Protein AF-M7YZT1-F1 (afdb_monomer)

Nearest PDB structures (foldseek):
  6kpb-assembly1_C-2  TM=6.676E-01  e=5.380E-03  Arabidopsis thaliana

Solvent-accessible surface area (backbone atoms only — not comparable to full-atom values): 8161 Å² total; per-residue (Å²): 111,67,48,65,49,26,58,73,73,62,38,61,70,58,28,52,54,42,52,51,54,42,57,76,59,31,28,84,83,55,57,74,68,22,27,51,38,32,57,50,49,52,53,51,50,24,58,76,65,73,36,43,75,58,53,51,52,53,50,51,58,48,43,69,75,72,55,48,69,69,56,52,50,52,50,52,53,52,47,52,77,76,34,63,73,62,55,50,54,52,53,53,52,53,50,54,54,51,50,53,50,54,53,51,53,73,74,37,96,66,92,76,89,82,85,86,86,85,86,67,83,87,64,82,65,78,85,74,78,76,79,72,90,78,136

Mean predicted aligned error: 9.89 Å

InterPro domains:
  IPR005202 Transcription factor GRAS [PF03514] (1-102)
  IPR005202 Transcription factor GRAS [PS50985] (1-135)
  IPR005202 Transcription factor GRAS [PTHR31636] (1-102)

Sequence (135 aa):
MECARAVATRESQRVQQLMWMLNELASPYGDVEQKLASYFLQGLFARLTASGPRTLRTLAAATDRNTSFDSTRRTALRFQELSPWSSFGHVAANGAILESFLEAAAASSEPQSVGVHDADASDEGGDTEAAFLKE

Secondary structure (DSSP, 8-state):
-HHHHHHHHT-HHHHHHHHHHHHHH--TTS-HHHHHHHHHHHHHHHHHTT-HHHHHHHHHHHHHHH--HHHHHHHHHHHHHH-THHHHHHHHHHHHHHHHHHHHHHH-SSPPP-------SS-------------

Organism: Triticum urartu (NCBI:txid4572)

Structure (mmCIF, N/CA/C/O backbone):
data_AF-M7YZT1-F1
#
_entry.id   AF-M7YZT1-F1
#
loop_
_atom_site.group_PDB
_atom_site.id
_atom_site.type_symbol
_atom_site.label_atom_id
_atom_site.label_alt_id
_atom_site.label_comp_id
_atom_site.label_asym_id
_atom_site.label_entity_id
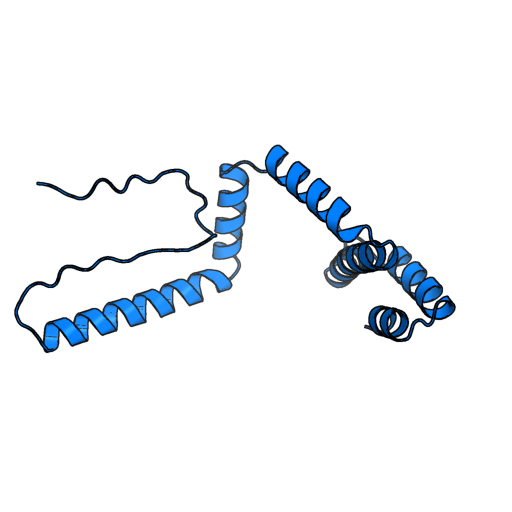_atom_site.label_seq_id
_atom_site.pdbx_PDB_ins_code
_atom_site.Cartn_x
_atom_site.Cartn_y
_atom_site.Cartn_z
_atom_site.occupancy
_atom_site.B_iso_or_equiv
_atom_site.auth_seq_id
_atom_site.auth_comp_id
_atom_site.auth_asym_id
_atom_site.auth_atom_id
_atom_site.pdbx_PDB_model_num
ATOM 1 N N . MET A 1 1 ? -5.667 -10.445 11.059 1.00 81.06 1 MET A N 1
ATOM 2 C CA . MET A 1 1 ? -6.760 -11.107 10.295 1.00 81.06 1 MET A CA 1
ATOM 3 C C . MET A 1 1 ? -8.035 -11.342 11.106 1.00 81.06 1 MET A C 1
ATOM 5 O O . MET A 1 1 ? -9.117 -11.224 10.542 1.00 81.06 1 MET A O 1
ATOM 9 N N . GLU A 1 2 ? -7.952 -11.643 12.405 1.00 91.12 2 GLU A N 1
ATOM 10 C CA . GLU A 1 2 ? -9.142 -11.919 13.232 1.00 91.12 2 GLU A CA 1
ATOM 11 C C . GLU A 1 2 ? -10.159 -10.771 13.264 1.00 91.12 2 GLU A C 1
ATOM 13 O O . GLU A 1 2 ? -11.354 -11.023 13.143 1.00 91.12 2 GLU A O 1
ATOM 18 N N . CYS A 1 3 ? -9.699 -9.515 13.333 1.00 90.62 3 CYS A N 1
ATOM 19 C CA . CYS A 1 3 ? -10.595 -8.355 13.342 1.00 90.62 3 CYS A CA 1
ATOM 20 C C . CYS A 1 3 ? -11.424 -8.271 12.051 1.00 90.62 3 CYS A C 1
ATOM 22 O O . CYS A 1 3 ? -12.638 -8.111 12.094 1.00 90.62 3 CYS A O 1
ATOM 24 N N . ALA A 1 4 ? -10.799 -8.486 10.888 1.00 91.88 4 ALA A N 1
ATOM 25 C CA . ALA A 1 4 ? -11.505 -8.485 9.609 1.00 91.88 4 ALA A CA 1
ATOM 26 C C . ALA A 1 4 ? -12.580 -9.584 9.529 1.00 91.88 4 ALA A C 1
ATOM 28 O O . ALA A 1 4 ? -13.663 -9.325 9.006 1.00 91.88 4 ALA A O 1
ATOM 29 N N . ARG A 1 5 ? -12.303 -10.776 10.082 1.00 93.44 5 ARG A N 1
ATOM 30 C CA . ARG A 1 5 ? -13.282 -11.870 10.183 1.00 93.44 5 ARG A CA 1
ATOM 31 C C . ARG A 1 5 ? -14.434 -11.506 11.117 1.00 93.44 5 ARG A C 1
ATOM 33 O O . ARG A 1 5 ? -15.573 -11.621 10.693 1.00 93.44 5 ARG A O 1
ATOM 40 N N . ALA A 1 6 ? -14.144 -10.986 12.310 1.00 92.56 6 ALA A N 1
ATOM 41 C CA . ALA A 1 6 ? -15.162 -10.549 13.268 1.00 92.56 6 ALA A CA 1
ATOM 42 C C . ALA A 1 6 ? -16.071 -9.445 12.692 1.00 92.56 6 ALA A C 1
ATOM 44 O O . ALA A 1 6 ? -17.278 -9.441 12.922 1.00 92.56 6 ALA A O 1
ATOM 45 N N . VAL A 1 7 ? -15.513 -8.530 11.886 1.00 90.94 7 VAL A N 1
ATOM 46 C CA . VAL A 1 7 ? -16.303 -7.525 11.155 1.00 90.94 7 VAL A CA 1
ATOM 47 C C . VAL A 1 7 ? -17.219 -8.185 10.119 1.00 90.94 7 VAL A C 1
ATOM 49 O O . VAL A 1 7 ? -18.375 -7.785 9.994 1.00 90.94 7 VAL A O 1
ATOM 52 N N . ALA A 1 8 ? -16.738 -9.198 9.395 1.00 92.12 8 ALA A N 1
ATOM 53 C CA . ALA A 1 8 ? -17.536 -9.921 8.404 1.00 92.12 8 ALA A CA 1
ATOM 54 C C . ALA A 1 8 ? -18.650 -10.771 9.044 1.00 92.12 8 ALA A C 1
ATOM 56 O O . ALA A 1 8 ? -19.771 -10.777 8.539 1.00 92.12 8 ALA A O 1
ATOM 57 N N . THR A 1 9 ? -18.372 -11.434 10.173 1.00 94.44 9 THR A N 1
ATOM 58 C CA . THR A 1 9 ? -19.349 -12.230 10.941 1.00 94.44 9 THR A CA 1
ATOM 59 C C . THR A 1 9 ? -20.240 -11.386 11.856 1.00 94.44 9 THR A C 1
ATOM 61 O O . THR A 1 9 ? -21.165 -11.915 12.467 1.00 94.44 9 THR A O 1
ATOM 64 N N . ARG A 1 10 ? -20.022 -10.064 11.906 1.00 90.56 10 ARG A N 1
ATOM 65 C CA . ARG A 1 10 ? -20.775 -9.089 12.718 1.00 90.56 10 ARG A CA 1
ATOM 66 C C . ARG A 1 10 ? -20.718 -9.360 14.227 1.00 90.56 10 ARG A C 1
ATOM 68 O O . ARG A 1 10 ? -21.646 -9.030 14.962 1.00 90.56 10 ARG A O 1
ATOM 75 N N . GLU A 1 11 ? -19.599 -9.890 14.707 1.00 94.62 11 GLU A N 1
ATOM 76 C CA . GLU A 1 11 ? -19.349 -10.128 16.131 1.00 94.62 11 GLU A CA 1
ATOM 77 C C . GLU A 1 11 ? -18.926 -8.831 16.838 1.00 94.62 11 GLU A C 1
ATOM 79 O O . GLU A 1 11 ? -17.746 -8.584 17.083 1.00 94.62 11 GLU A O 1
ATOM 84 N N . SER A 1 12 ? -19.894 -7.971 17.162 1.00 92.38 12 SER A N 1
ATOM 85 C CA . SER A 1 12 ? -19.660 -6.602 17.652 1.00 92.38 12 SER A CA 1
ATOM 86 C C . SER A 1 12 ? -18.723 -6.507 18.862 1.00 92.38 12 SER A C 1
ATOM 88 O O . SER A 1 12 ? -17.810 -5.682 18.856 1.00 92.38 12 SER A O 1
ATOM 90 N N . GLN A 1 13 ? -18.889 -7.370 19.869 1.00 95.12 13 GLN A N 1
ATOM 91 C CA . GLN A 1 13 ? -18.017 -7.388 21.051 1.00 95.12 13 GLN A CA 1
ATOM 92 C C . GLN A 1 13 ? -16.569 -7.738 20.688 1.00 95.12 13 GLN A C 1
ATOM 94 O O . GLN A 1 13 ? -15.630 -7.081 21.138 1.00 95.12 13 GLN A O 1
ATOM 99 N N . ARG A 1 14 ? -16.382 -8.740 19.821 1.00 95.19 14 ARG A N 1
ATOM 100 C CA . ARG A 1 14 ? -15.056 -9.178 19.377 1.00 95.19 14 ARG A CA 1
ATOM 101 C C . ARG A 1 14 ? -14.398 -8.136 18.478 1.00 95.19 14 ARG A C 1
ATOM 103 O O . ARG A 1 14 ? -13.201 -7.899 18.604 1.00 95.19 14 ARG A O 1
ATOM 110 N N . VAL A 1 15 ? -15.172 -7.456 17.630 1.00 95.19 15 VAL A N 1
ATOM 111 C CA . VAL A 1 15 ? -14.697 -6.302 16.854 1.00 95.19 15 VAL A CA 1
ATOM 112 C C . VAL A 1 15 ? -14.195 -5.201 17.782 1.00 95.19 15 VAL A C 1
ATOM 114 O O . VAL A 1 15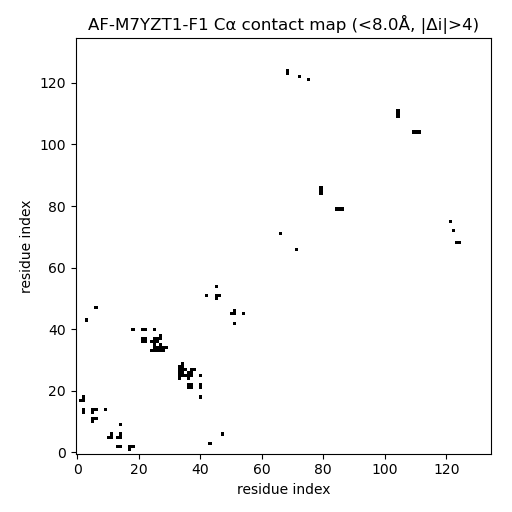 ? -13.088 -4.720 17.577 1.00 95.19 15 VAL A O 1
ATOM 117 N N . GLN A 1 16 ? -14.958 -4.820 18.810 1.00 94.94 16 GLN A N 1
ATOM 118 C CA . GLN A 1 16 ? -14.542 -3.770 19.746 1.00 94.94 16 GLN A CA 1
ATOM 119 C C . GLN A 1 16 ? -13.236 -4.119 20.466 1.00 94.94 16 GLN A C 1
ATOM 121 O O . GLN A 1 16 ? -12.314 -3.306 20.474 1.00 94.94 16 GLN A O 1
ATOM 126 N N . GLN A 1 17 ? -13.127 -5.336 21.005 1.00 96.44 17 GLN A N 1
ATOM 127 C CA . GLN A 1 17 ? -11.911 -5.797 21.682 1.00 96.44 17 GLN A CA 1
ATOM 128 C C . GLN A 1 17 ? -10.695 -5.795 20.749 1.00 96.44 17 GLN A C 1
ATOM 130 O O . GLN A 1 17 ? -9.637 -5.277 21.101 1.00 96.44 17 GLN A O 1
ATOM 135 N N . LEU A 1 18 ? -10.846 -6.343 19.540 1.00 95.44 18 LEU A N 1
ATOM 136 C CA . LEU A 1 18 ? -9.748 -6.433 18.580 1.00 95.44 18 LEU A CA 1
ATOM 137 C C . LEU A 1 18 ? -9.348 -5.062 18.029 1.00 95.44 18 LEU A C 1
ATOM 139 O O . LEU A 1 18 ? -8.161 -4.820 17.838 1.00 95.44 18 LEU A O 1
ATOM 143 N N . MET A 1 19 ? -10.308 -4.164 17.789 1.00 95.81 19 MET A N 1
ATOM 144 C CA . MET A 1 19 ? -10.033 -2.784 17.371 1.00 95.81 19 MET A CA 1
ATOM 145 C C . MET A 1 19 ? -9.288 -2.008 18.456 1.00 95.81 19 MET A C 1
ATOM 147 O O . MET A 1 19 ? -8.356 -1.278 18.133 1.00 95.81 19 MET A O 1
ATOM 151 N N . TRP A 1 20 ? -9.657 -2.189 19.727 1.00 95.94 20 TRP A N 1
ATOM 152 C CA . TRP A 1 20 ? -8.944 -1.575 20.846 1.00 95.94 20 TRP A CA 1
ATOM 153 C C . TRP A 1 20 ? -7.503 -2.085 20.943 1.00 95.94 20 TRP A C 1
ATOM 155 O O . TRP A 1 20 ? -6.571 -1.291 20.966 1.00 95.94 20 TRP A O 1
ATOM 165 N N . MET A 1 21 ? -7.301 -3.403 20.888 1.00 96.38 21 MET A N 1
ATOM 166 C CA . MET A 1 21 ? -5.958 -3.990 20.927 1.00 96.38 21 MET A CA 1
ATOM 167 C C . MET A 1 21 ? -5.091 -3.549 19.737 1.00 96.38 21 MET A C 1
ATOM 169 O O . MET A 1 21 ? -3.913 -3.252 19.905 1.00 96.38 21 MET A O 1
ATOM 173 N N . LEU A 1 22 ? -5.672 -3.468 18.533 1.00 95.00 22 LEU A N 1
ATOM 174 C CA . LEU A 1 22 ? -4.993 -2.917 17.357 1.00 95.00 22 LEU A CA 1
ATOM 175 C C . LEU A 1 22 ? -4.582 -1.457 17.571 1.00 95.00 22 LEU A C 1
ATOM 177 O O . LEU A 1 22 ? -3.497 -1.086 17.142 1.00 95.00 22 LEU A O 1
ATOM 181 N N . ASN A 1 23 ? -5.416 -0.645 18.224 1.00 96.25 23 ASN A N 1
ATOM 182 C CA . ASN A 1 23 ? -5.105 0.754 18.512 1.00 96.25 23 ASN A CA 1
ATOM 183 C C . ASN A 1 23 ? -3.914 0.909 19.463 1.00 96.25 23 ASN A C 1
ATOM 185 O O . ASN A 1 23 ? -3.079 1.775 19.231 1.00 96.25 23 ASN A O 1
ATOM 189 N N . GLU A 1 24 ? -3.806 0.050 20.476 1.00 96.81 24 GLU A N 1
ATOM 190 C CA . GLU A 1 24 ? -2.685 0.086 21.427 1.00 96.81 24 GLU A CA 1
ATOM 191 C C . GLU A 1 24 ? -1.347 -0.323 20.793 1.00 96.81 24 GLU A C 1
ATOM 193 O O . GLU A 1 24 ? -0.289 0.142 21.208 1.00 96.81 24 GLU A O 1
ATOM 198 N N . LEU A 1 25 ? -1.379 -1.194 19.781 1.00 95.12 25 LEU A N 1
ATOM 199 C CA . LEU A 1 25 ? -0.175 -1.702 19.115 1.00 95.12 25 LEU A CA 1
ATOM 200 C C . LEU A 1 25 ? 0.209 -0.898 17.865 1.00 95.12 25 LEU A C 1
ATOM 202 O O . LEU A 1 25 ? 1.356 -0.952 17.418 1.00 95.12 25 LEU A O 1
ATOM 206 N N . ALA A 1 26 ? -0.740 -0.176 17.274 1.00 96.44 26 ALA A N 1
ATOM 207 C CA . ALA A 1 26 ? -0.549 0.541 16.025 1.00 96.44 26 ALA A CA 1
ATOM 208 C C . ALA A 1 26 ? 0.351 1.771 16.190 1.00 96.44 26 ALA A C 1
ATOM 210 O O . ALA A 1 26 ? 0.130 2.626 17.044 1.00 96.44 26 ALA A O 1
ATOM 211 N N . SER A 1 27 ? 1.313 1.923 15.279 1.00 97.00 27 SER A N 1
ATOM 212 C CA . SER A 1 27 ? 2.094 3.153 15.151 1.00 97.00 27 SER A CA 1
ATOM 213 C C . SER A 1 27 ? 2.496 3.389 13.694 1.00 97.00 27 SER A C 1
ATOM 215 O O .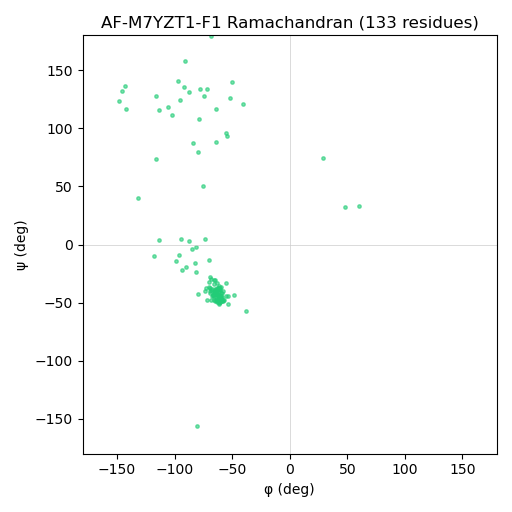 SER A 1 27 ? 3.175 2.543 13.112 1.00 97.00 27 SER A O 1
ATOM 217 N N . PRO A 1 28 ? 2.153 4.544 13.091 1.00 95.25 28 PRO A N 1
ATOM 218 C CA . PRO A 1 28 ? 2.546 4.857 11.714 1.00 95.25 28 PRO A CA 1
ATOM 219 C C . PRO A 1 28 ? 4.056 5.120 11.560 1.00 95.25 28 PRO A C 1
ATOM 221 O O . PRO A 1 28 ? 4.574 5.128 10.444 1.00 95.25 28 PRO A O 1
ATOM 224 N N . TYR A 1 29 ? 4.775 5.306 12.670 1.00 96.44 29 TYR A N 1
ATOM 225 C CA . TYR A 1 29 ? 6.218 5.570 12.695 1.00 96.44 29 TYR A CA 1
ATOM 226 C C . TYR A 1 29 ? 7.025 4.433 13.335 1.00 96.44 29 TYR A C 1
ATOM 228 O O . TYR A 1 29 ? 8.235 4.563 13.491 1.00 96.44 29 TYR A O 1
ATOM 236 N N . GLY A 1 30 ? 6.360 3.335 13.705 1.00 96.06 30 GLY A N 1
ATOM 237 C CA . GLY A 1 30 ? 6.978 2.171 14.332 1.00 96.06 30 GLY A CA 1
ATOM 238 C C . GLY A 1 30 ? 7.658 1.222 13.344 1.00 96.06 30 GLY A C 1
ATOM 239 O O . GLY A 1 30 ? 8.035 1.601 12.228 1.00 96.06 30 GLY A O 1
ATOM 240 N N . ASP A 1 31 ? 7.793 -0.033 13.763 1.00 96.88 31 ASP A N 1
ATOM 241 C CA . ASP A 1 31 ? 8.245 -1.115 12.891 1.00 96.88 31 ASP A CA 1
ATOM 242 C C . ASP A 1 31 ? 7.211 -1.457 11.793 1.00 96.88 31 ASP A C 1
ATOM 244 O O . ASP A 1 31 ? 6.151 -0.833 11.664 1.00 96.88 31 ASP A O 1
ATOM 248 N N . VAL A 1 32 ? 7.546 -2.430 10.943 1.00 96.56 32 VAL A N 1
ATOM 249 C CA . VAL A 1 32 ? 6.693 -2.840 9.816 1.00 96.56 32 VAL A CA 1
ATOM 250 C C . VAL A 1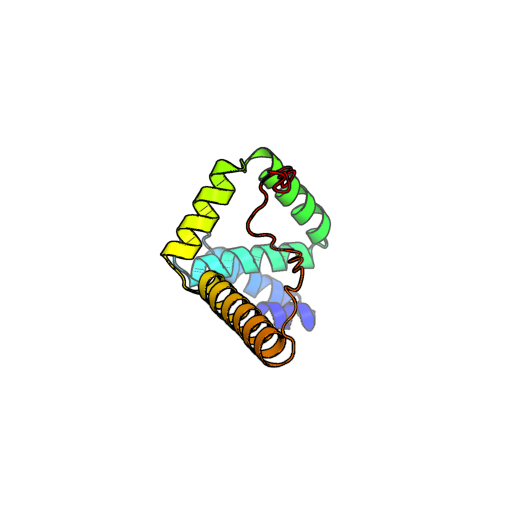 32 ? 5.317 -3.318 10.295 1.00 96.56 32 VAL A C 1
ATOM 252 O O . VAL A 1 32 ? 4.305 -2.929 9.712 1.00 96.56 32 VAL A O 1
ATOM 255 N N . GLU A 1 33 ? 5.258 -4.091 11.378 1.00 96.06 33 GLU A N 1
ATOM 256 C CA . GLU A 1 33 ? 4.010 -4.641 11.913 1.00 96.06 33 GLU A CA 1
ATOM 257 C C . GLU A 1 33 ? 3.130 -3.541 12.510 1.00 96.06 33 GLU A C 1
ATOM 259 O O . GLU A 1 33 ? 1.925 -3.488 12.256 1.00 96.06 33 GLU A O 1
ATOM 264 N N . GLN A 1 34 ? 3.731 -2.599 13.237 1.00 97.31 34 GLN A N 1
ATOM 265 C CA . GLN A 1 34 ? 3.032 -1.452 13.809 1.00 97.31 34 GLN A CA 1
ATOM 266 C C . GLN A 1 34 ? 2.460 -0.526 12.729 1.00 97.31 34 GLN A C 1
ATOM 268 O O . GLN A 1 34 ? 1.334 -0.030 12.867 1.00 97.31 34 GLN A O 1
ATOM 273 N N . LYS A 1 35 ? 3.205 -0.321 11.636 1.00 97.62 35 LYS A N 1
ATOM 274 C CA . LYS A 1 35 ? 2.753 0.456 10.474 1.00 97.62 35 LYS A CA 1
ATOM 275 C C . LYS A 1 35 ? 1.580 -0.219 9.784 1.00 97.62 35 LYS A C 1
ATOM 277 O O . LYS A 1 35 ? 0.561 0.427 9.541 1.00 97.62 35 LYS A O 1
ATOM 282 N N . LEU A 1 36 ? 1.696 -1.520 9.515 1.00 96.50 36 LEU A N 1
ATOM 283 C CA . LEU A 1 36 ? 0.608 -2.310 8.943 1.00 96.50 36 LEU A CA 1
ATOM 284 C C . LEU A 1 36 ? -0.634 -2.241 9.836 1.00 96.50 36 LEU A C 1
ATOM 286 O O . LEU A 1 36 ? -1.720 -1.925 9.348 1.00 96.50 36 LEU A O 1
ATOM 290 N N . ALA A 1 37 ? -0.478 -2.450 11.145 1.00 95.88 37 ALA A N 1
ATOM 291 C CA . ALA A 1 37 ? -1.565 -2.342 12.111 1.00 95.88 37 ALA A CA 1
ATOM 292 C C . ALA A 1 37 ? -2.255 -0.970 12.048 1.00 95.88 37 ALA A C 1
ATOM 294 O O . ALA A 1 37 ? -3.483 -0.919 12.004 1.00 95.88 37 ALA A O 1
ATOM 295 N N . SER A 1 38 ? -1.493 0.126 11.962 1.00 96.88 38 SER A N 1
ATOM 296 C CA . SER A 1 38 ? -2.030 1.490 11.871 1.00 96.88 38 SER A CA 1
ATOM 297 C C . SER A 1 38 ? -2.889 1.715 10.623 1.00 96.88 38 SER A C 1
ATOM 299 O O . SER A 1 38 ? -4.046 2.130 10.739 1.00 96.88 38 SER A O 1
ATOM 301 N N . TYR A 1 39 ? -2.382 1.378 9.433 1.00 95.50 39 TYR A N 1
ATOM 302 C CA . TYR A 1 39 ? -3.126 1.585 8.186 1.00 95.50 39 TYR A CA 1
ATOM 303 C C . TYR A 1 39 ? -4.348 0.663 8.071 1.00 95.50 39 TYR A C 1
ATOM 305 O O . TYR A 1 39 ? -5.425 1.101 7.653 1.00 95.50 39 TYR A O 1
ATOM 313 N N . PHE A 1 40 ? -4.237 -0.598 8.504 1.00 95.19 40 PHE A N 1
ATOM 314 C CA . PHE A 1 40 ? -5.389 -1.503 8.531 1.00 95.19 40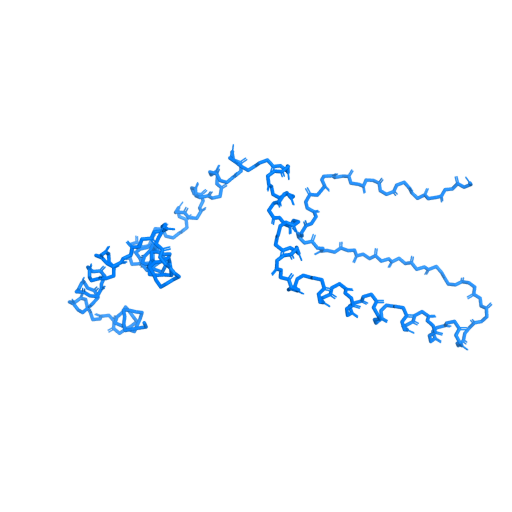 PHE A CA 1
ATOM 315 C C . PHE A 1 4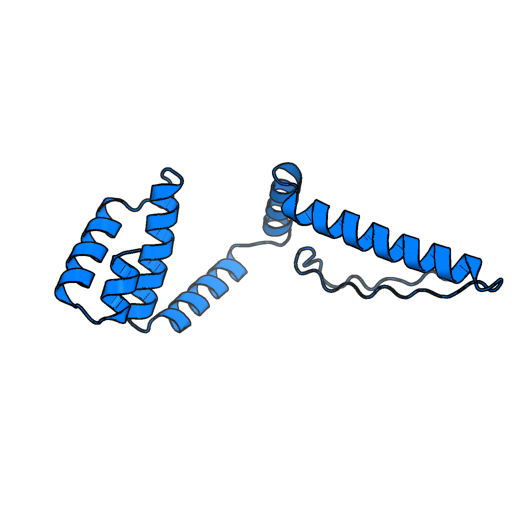0 ? -6.440 -1.073 9.555 1.00 95.19 40 PHE A C 1
ATOM 317 O O . PHE A 1 40 ? -7.632 -1.163 9.261 1.00 95.19 40 PHE A O 1
ATOM 324 N N . LEU A 1 41 ? -6.033 -0.580 10.727 1.00 95.31 41 LEU A N 1
ATOM 325 C CA . LEU A 1 41 ? -6.947 -0.042 11.732 1.00 95.31 41 LEU A CA 1
ATOM 326 C C . LEU A 1 41 ? -7.746 1.143 11.175 1.00 95.31 41 LEU A C 1
ATOM 328 O O . LEU A 1 41 ? -8.971 1.162 11.307 1.00 95.31 41 LEU A O 1
ATOM 332 N N . GLN A 1 42 ? -7.082 2.081 10.491 1.00 94.62 42 GLN A N 1
ATOM 333 C CA . GLN A 1 42 ? -7.742 3.209 9.824 1.00 94.62 42 GLN A CA 1
ATOM 334 C C . GLN A 1 42 ? -8.752 2.737 8.769 1.00 94.62 42 GLN A C 1
ATOM 336 O O . GLN A 1 42 ? -9.901 3.185 8.768 1.00 94.62 42 GLN A O 1
ATOM 341 N N . GLY A 1 43 ? -8.368 1.787 7.910 1.00 93.75 43 GLY A N 1
ATOM 342 C CA . GLY A 1 43 ? -9.264 1.221 6.896 1.00 93.75 43 GLY A CA 1
ATOM 343 C C . GLY A 1 43 ? -10.470 0.488 7.499 1.00 93.75 43 GLY A C 1
ATOM 344 O O . GLY A 1 43 ? -11.607 0.664 7.050 1.00 93.75 43 GLY A O 1
ATOM 345 N N . LEU A 1 44 ? -10.254 -0.296 8.560 1.00 93.88 44 LEU A N 1
ATOM 346 C CA . LEU A 1 44 ? -11.317 -0.996 9.286 1.00 93.88 44 LEU A CA 1
ATOM 347 C C . LEU A 1 44 ? -12.283 -0.015 9.951 1.00 93.88 44 LEU A C 1
ATOM 349 O O . LEU A 1 44 ? -13.497 -0.180 9.825 1.00 93.88 44 LEU A O 1
ATOM 353 N N . PHE A 1 45 ? -11.761 1.022 10.605 1.00 94.19 45 PHE A N 1
ATOM 354 C CA . PHE A 1 45 ? -12.566 2.068 11.225 1.00 94.19 45 PHE A CA 1
ATOM 355 C C . PHE A 1 45 ? -13.400 2.828 10.188 1.00 94.19 45 PHE A C 1
ATOM 357 O O . PHE A 1 45 ? -14.605 3.023 10.377 1.00 94.19 45 PHE A O 1
ATOM 364 N N . ALA A 1 46 ? -12.798 3.191 9.053 1.00 94.62 46 ALA A N 1
ATOM 365 C CA . ALA A 1 46 ? -13.489 3.887 7.973 1.00 94.62 46 ALA A CA 1
ATOM 366 C C . ALA A 1 46 ? -14.629 3.048 7.373 1.00 94.62 46 ALA A C 1
ATOM 368 O O . ALA A 1 46 ? -15.700 3.574 7.056 1.00 94.62 46 ALA A O 1
ATOM 369 N N . ARG A 1 47 ? -14.428 1.728 7.265 1.00 92.62 47 ARG A N 1
ATOM 370 C CA . ARG A 1 47 ? -15.459 0.782 6.824 1.00 92.62 47 ARG A CA 1
ATOM 371 C C . ARG A 1 47 ? -16.585 0.638 7.847 1.00 92.62 47 ARG A C 1
ATOM 373 O O . ARG A 1 47 ? -17.749 0.719 7.471 1.00 92.62 47 ARG A O 1
ATOM 380 N N . LEU A 1 48 ? -16.252 0.451 9.125 1.00 93.25 48 LEU A N 1
ATOM 381 C CA . LEU A 1 48 ? -17.230 0.277 10.208 1.00 93.25 48 LEU A CA 1
ATOM 382 C C . LEU A 1 48 ? -18.118 1.508 10.414 1.00 93.25 48 LEU A C 1
ATOM 384 O O . LEU A 1 48 ? -19.288 1.375 10.756 1.00 93.25 48 LEU A O 1
ATOM 388 N N . THR A 1 49 ? -17.571 2.698 10.178 1.00 93.94 49 THR A N 1
ATOM 389 C CA . THR A 1 49 ? -18.286 3.974 10.329 1.00 93.94 49 THR A CA 1
ATOM 390 C C . THR A 1 49 ? -18.906 4.486 9.026 1.00 93.94 49 THR A C 1
ATOM 392 O O . THR A 1 49 ? -19.419 5.605 8.994 1.00 93.94 49 THR A O 1
ATOM 395 N N . ALA A 1 50 ? -18.829 3.709 7.935 1.00 93.94 50 ALA A N 1
ATOM 396 C CA . ALA A 1 50 ? -19.230 4.126 6.588 1.00 93.94 50 ALA A CA 1
ATOM 397 C C . ALA A 1 50 ? -18.657 5.506 6.186 1.00 93.94 50 ALA A C 1
ATOM 399 O O . ALA A 1 50 ? -19.277 6.292 5.466 1.00 93.94 50 ALA A O 1
ATOM 400 N N . SER A 1 51 ? -17.462 5.833 6.683 1.00 93.44 51 SER A N 1
ATOM 401 C CA . SER A 1 51 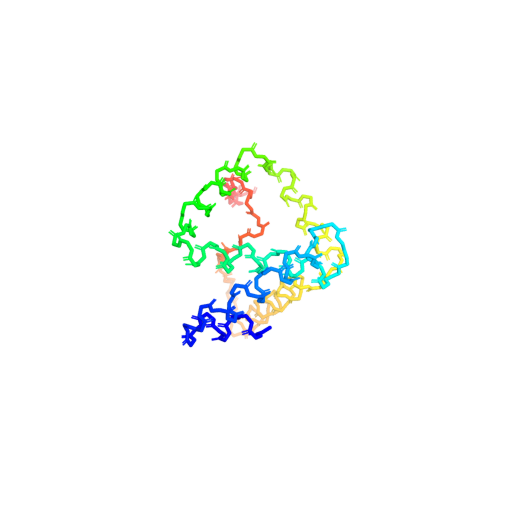? -16.782 7.105 6.430 1.00 93.44 51 SER A CA 1
ATOM 402 C C . SER A 1 51 ? -15.765 7.018 5.291 1.00 93.44 51 SER A C 1
ATOM 404 O O . SER A 1 51 ? -15.353 8.061 4.794 1.00 93.44 51 SER A O 1
ATOM 406 N N . GLY A 1 52 ? -15.467 5.810 4.791 1.00 92.31 52 GLY A N 1
ATOM 407 C CA . GLY A 1 52 ? -14.518 5.537 3.701 1.00 92.31 52 GLY A CA 1
ATOM 408 C C . GLY A 1 52 ? -14.514 6.554 2.551 1.00 92.31 52 GLY A C 1
ATOM 409 O O . GLY A 1 52 ? -13.477 7.173 2.328 1.00 92.31 52 GLY A O 1
ATOM 410 N N . PRO A 1 53 ? -15.645 6.817 1.864 1.00 93.94 53 PRO A N 1
ATOM 411 C CA . PRO A 1 53 ? -15.677 7.778 0.757 1.00 93.94 53 PRO A CA 1
ATOM 412 C C . PRO A 1 53 ? -15.314 9.211 1.166 1.00 93.94 53 PRO A C 1
ATOM 414 O O . PRO A 1 53 ? -14.697 9.941 0.395 1.00 93.94 53 PRO A O 1
ATOM 417 N N . ARG A 1 54 ? -15.700 9.631 2.377 1.00 93.62 54 ARG A N 1
ATOM 418 C CA . ARG A 1 54 ? -15.369 10.963 2.907 1.00 93.62 54 ARG A CA 1
ATOM 419 C C . ARG A 1 54 ? -13.891 11.039 3.267 1.00 93.62 54 ARG A C 1
ATOM 421 O O . ARG A 1 54 ? -13.224 11.972 2.844 1.00 93.62 54 ARG A O 1
ATOM 428 N N . THR A 1 55 ? -13.384 10.039 3.983 1.00 92.25 55 THR A N 1
ATOM 429 C CA . THR A 1 55 ? -11.972 9.947 4.363 1.00 92.25 55 THR A CA 1
ATOM 430 C C . THR A 1 55 ? -11.068 9.932 3.136 1.00 92.25 55 THR A C 1
ATOM 432 O O . THR A 1 55 ? -10.112 10.696 3.091 1.00 92.25 55 THR A O 1
ATOM 435 N N . LEU A 1 56 ? -11.409 9.145 2.111 1.00 92.50 56 LEU A N 1
ATOM 436 C CA . LEU A 1 56 ? -10.657 9.094 0.858 1.00 92.50 56 LEU A CA 1
ATOM 437 C C . LEU A 1 56 ? -10.618 10.458 0.159 1.00 92.50 56 LEU A C 1
ATOM 439 O O . LEU A 1 56 ? -9.543 10.901 -0.225 1.00 92.50 56 LEU A O 1
ATOM 443 N N . ARG A 1 57 ? -11.759 11.152 0.042 1.00 93.62 57 ARG A N 1
ATOM 444 C CA . ARG A 1 57 ? -11.795 12.503 -0.548 1.00 93.62 57 ARG A CA 1
ATOM 445 C C . ARG A 1 57 ? -10.943 13.499 0.230 1.00 93.62 57 ARG A C 1
ATOM 447 O O . ARG A 1 57 ? -10.234 14.287 -0.382 1.00 93.62 57 ARG A O 1
ATOM 454 N N . THR A 1 58 ? -11.010 13.476 1.560 1.00 92.81 58 THR A N 1
ATOM 455 C CA . THR A 1 58 ? -10.199 14.365 2.400 1.00 92.81 58 THR A CA 1
ATOM 456 C C . THR A 1 58 ? -8.710 14.082 2.230 1.00 92.81 58 THR A C 1
ATOM 458 O O . THR A 1 58 ? -7.929 15.023 2.128 1.00 92.81 58 THR A O 1
ATOM 461 N N . LEU A 1 59 ? -8.320 12.806 2.176 1.00 90.06 59 LEU A N 1
ATOM 462 C CA . LEU A 1 59 ? -6.930 12.410 1.959 1.00 90.06 59 LEU A CA 1
ATOM 463 C C . LEU A 1 59 ? -6.441 12.817 0.568 1.00 90.06 59 LEU A C 1
ATOM 465 O O . LEU A 1 59 ? -5.380 13.416 0.485 1.00 90.06 59 LEU A O 1
ATOM 469 N N . ALA A 1 60 ? -7.232 12.588 -0.484 1.00 89.75 60 ALA A N 1
ATOM 470 C CA . ALA A 1 60 ? -6.900 13.014 -1.845 1.00 89.75 60 ALA A CA 1
ATOM 471 C C . ALA A 1 60 ? -6.741 14.544 -1.950 1.00 89.75 60 ALA A C 1
ATOM 473 O O . ALA A 1 60 ? -5.754 15.052 -2.463 1.00 89.75 60 ALA A O 1
ATOM 474 N N . ALA A 1 61 ? -7.660 15.310 -1.357 1.00 89.69 61 ALA A N 1
ATOM 475 C CA . ALA A 1 61 ? -7.537 16.768 -1.335 1.00 89.69 61 ALA A CA 1
ATOM 476 C C . ALA A 1 61 ? -6.317 17.252 -0.529 1.00 89.69 61 ALA A C 1
ATOM 478 O O . ALA A 1 61 ? -5.768 18.318 -0.807 1.00 89.69 61 ALA A O 1
ATOM 479 N N . ALA A 1 62 ? -5.911 16.506 0.502 1.00 87.88 62 ALA A N 1
ATOM 480 C CA . ALA A 1 62 ? -4.706 16.805 1.263 1.00 87.88 62 ALA A CA 1
ATOM 481 C C . ALA A 1 62 ? -3.442 16.455 0.471 1.00 87.88 62 ALA A C 1
ATOM 483 O O . ALA A 1 62 ? -2.499 17.241 0.505 1.00 87.88 62 ALA A O 1
ATOM 484 N N . THR A 1 63 ? -3.422 15.336 -0.262 1.00 85.62 63 THR A N 1
ATOM 485 C CA . THR A 1 63 ? -2.298 14.989 -1.140 1.00 85.62 63 THR A CA 1
ATOM 486 C C . THR A 1 63 ? -2.129 16.046 -2.216 1.00 85.62 63 THR A C 1
ATOM 488 O O . THR A 1 63 ? -1.065 16.644 -2.261 1.00 85.62 63 THR A O 1
ATOM 491 N N . ASP A 1 64 ? -3.186 16.422 -2.940 1.00 82.06 64 ASP A N 1
ATOM 492 C CA . ASP A 1 64 ? -3.109 17.426 -4.016 1.00 82.06 64 ASP A CA 1
ATOM 493 C C . ASP A 1 64 ? -2.527 18.769 -3.546 1.00 82.06 64 ASP A C 1
ATOM 495 O O . ASP A 1 64 ? -1.841 19.468 -4.287 1.00 82.06 64 ASP A O 1
ATOM 499 N N . ARG A 1 65 ? -2.781 19.144 -2.287 1.00 81.12 65 ARG A N 1
ATOM 500 C CA . ARG A 1 65 ? -2.253 20.382 -1.693 1.00 81.12 65 ARG A CA 1
ATOM 501 C C . ARG A 1 65 ? -0.818 20.265 -1.194 1.00 81.12 65 ARG A C 1
ATOM 503 O O . ARG A 1 65 ? -0.160 21.287 -1.024 1.00 81.12 65 ARG A O 1
ATOM 510 N N . ASN A 1 66 ? -0.364 19.055 -0.881 1.00 75.88 66 ASN A N 1
ATOM 511 C CA . ASN A 1 66 ? 0.859 18.813 -0.119 1.00 75.88 66 ASN A CA 1
ATOM 512 C C . ASN A 1 66 ? 1.921 18.030 -0.911 1.00 75.88 66 ASN A C 1
ATOM 514 O O . ASN A 1 66 ? 3.061 17.923 -0.457 1.00 75.88 66 ASN A O 1
ATOM 518 N N . THR A 1 67 ? 1.571 17.494 -2.081 1.00 79.06 67 THR A N 1
ATOM 519 C CA . THR A 1 67 ? 2.479 16.829 -3.017 1.00 79.06 67 THR A CA 1
ATOM 520 C C . THR A 1 67 ? 2.734 17.734 -4.214 1.00 79.06 67 THR A C 1
ATOM 522 O O . THR A 1 67 ? 1.817 18.076 -4.952 1.00 79.06 67 THR A O 1
ATOM 525 N N . SER A 1 68 ? 3.991 18.120 -4.419 1.00 83.69 68 SER A N 1
ATOM 526 C CA . SER A 1 68 ? 4.439 18.724 -5.673 1.00 83.69 68 SER A CA 1
ATOM 527 C C . SER A 1 68 ? 4.931 17.642 -6.632 1.00 83.69 68 SER A C 1
ATOM 529 O O . SER A 1 68 ? 5.384 16.585 -6.184 1.00 83.69 68 SER A O 1
ATOM 531 N N . PHE A 1 69 ? 4.940 17.943 -7.935 1.00 83.88 69 PHE A N 1
ATOM 532 C CA . PHE A 1 69 ? 5.562 17.088 -8.953 1.00 83.88 69 PHE A CA 1
ATOM 533 C C . PHE A 1 69 ? 6.981 16.648 -8.550 1.00 83.88 69 PHE A C 1
ATOM 535 O O . PHE A 1 69 ? 7.320 15.472 -8.623 1.00 83.88 69 PHE A O 1
ATOM 542 N N . ASP A 1 70 ? 7.791 17.573 -8.021 1.00 85.38 70 ASP A N 1
ATOM 543 C CA . ASP A 1 70 ? 9.149 17.282 -7.546 1.00 85.38 70 ASP A CA 1
ATOM 544 C C . ASP A 1 70 ? 9.180 16.271 -6.381 1.00 85.38 70 ASP A C 1
ATOM 546 O O . ASP A 1 70 ? 10.031 15.381 -6.349 1.00 85.38 70 ASP A O 1
ATOM 550 N N . SER A 1 71 ? 8.232 16.358 -5.441 1.00 85.81 71 SER A N 1
ATOM 551 C CA . SER A 1 71 ? 8.118 15.411 -4.323 1.00 85.81 71 SER A CA 1
ATOM 552 C C . SER A 1 71 ? 7.724 14.010 -4.800 1.00 85.81 71 SER A C 1
ATOM 554 O O . SER A 1 71 ? 8.337 13.014 -4.396 1.00 85.81 71 SER A O 1
ATOM 556 N N . THR A 1 72 ? 6.746 13.932 -5.706 1.00 86.25 72 THR A N 1
ATOM 557 C CA . THR A 1 72 ? 6.285 12.673 -6.305 1.00 86.25 72 THR A CA 1
ATOM 558 C C . THR A 1 72 ? 7.404 12.025 -7.113 1.00 86.25 72 THR A C 1
ATOM 560 O O . THR A 1 72 ? 7.759 10.873 -6.857 1.00 86.25 72 THR A O 1
ATOM 563 N N . ARG A 1 73 ? 8.060 12.793 -7.992 1.00 86.69 73 ARG A N 1
ATOM 564 C CA . ARG A 1 73 ? 9.203 12.340 -8.793 1.00 86.69 73 ARG A CA 1
ATOM 565 C C . ARG A 1 73 ? 10.347 11.835 -7.918 1.00 86.69 73 ARG A C 1
ATOM 567 O O . ARG A 1 73 ? 10.870 10.750 -8.155 1.00 86.69 73 ARG A O 1
ATOM 574 N N . ARG A 1 74 ? 10.730 12.586 -6.879 1.00 89.00 74 ARG A N 1
ATOM 575 C CA . ARG A 1 74 ? 11.784 12.166 -5.940 1.00 89.00 74 ARG A CA 1
ATOM 576 C C . ARG A 1 74 ? 11.431 10.842 -5.265 1.00 89.00 74 ARG A C 1
ATOM 578 O O . ARG A 1 74 ? 12.299 9.986 -5.125 1.00 89.00 74 ARG A O 1
ATOM 585 N N . THR A 1 75 ? 10.176 10.664 -4.866 1.00 88.75 75 THR A N 1
ATOM 586 C CA . THR A 1 75 ? 9.703 9.422 -4.237 1.00 88.75 75 THR A CA 1
ATOM 587 C C . THR A 1 75 ? 9.738 8.247 -5.217 1.00 88.75 75 THR A C 1
ATOM 589 O O . THR A 1 75 ? 10.241 7.183 -4.857 1.00 88.75 75 THR A O 1
ATOM 592 N N . ALA A 1 76 ? 9.293 8.446 -6.462 1.00 87.00 76 ALA A N 1
ATOM 593 C CA . ALA A 1 76 ? 9.338 7.429 -7.513 1.00 87.00 76 ALA A CA 1
ATOM 594 C C . ALA A 1 76 ? 10.777 6.986 -7.827 1.00 87.00 76 ALA A C 1
ATOM 596 O O . ALA A 1 76 ? 11.069 5.791 -7.828 1.00 87.00 76 ALA A O 1
ATOM 597 N N . LEU A 1 77 ? 11.700 7.938 -7.997 1.00 88.88 77 LEU A N 1
ATOM 598 C CA . LEU A 1 77 ? 13.115 7.640 -8.242 1.00 88.88 77 LEU A CA 1
ATOM 599 C C . LEU A 1 77 ? 13.746 6.876 -7.073 1.00 88.88 77 LEU A C 1
ATOM 601 O O . LEU A 1 77 ? 14.425 5.875 -7.281 1.00 88.88 77 LEU A O 1
ATOM 605 N N . ARG A 1 78 ? 13.468 7.281 -5.826 1.00 91.00 78 ARG A N 1
ATOM 606 C CA . ARG A 1 78 ? 13.941 6.538 -4.646 1.00 91.00 78 ARG A CA 1
ATOM 607 C C . ARG A 1 78 ? 13.395 5.116 -4.595 1.00 91.00 78 ARG A C 1
ATOM 609 O O . ARG A 1 78 ? 14.111 4.210 -4.185 1.00 91.00 78 ARG A O 1
ATOM 616 N N . PHE A 1 79 ? 12.147 4.906 -5.000 1.00 89.81 79 PHE A N 1
ATOM 617 C CA . PHE A 1 79 ? 11.576 3.566 -5.056 1.00 89.81 79 PHE A CA 1
ATOM 618 C C . PHE A 1 79 ? 12.274 2.695 -6.110 1.00 89.81 79 PHE A C 1
ATOM 620 O O . PHE A 1 79 ? 12.607 1.552 -5.811 1.00 89.81 79 PHE A O 1
ATOM 627 N N . GLN A 1 80 ? 12.575 3.248 -7.289 1.00 90.06 80 GLN A N 1
ATOM 628 C CA . GLN A 1 80 ? 13.338 2.563 -8.341 1.00 90.06 80 GLN A CA 1
ATOM 629 C C . GLN A 1 80 ? 14.774 2.226 -7.908 1.00 90.06 80 GLN A C 1
ATOM 631 O O . GLN A 1 80 ? 15.280 1.158 -8.242 1.00 90.06 80 GLN A O 1
ATOM 636 N N . GLU A 1 81 ? 15.429 3.108 -7.147 1.00 90.50 81 GLU A N 1
ATOM 637 C CA . GLU A 1 81 ? 16.776 2.865 -6.608 1.00 90.50 81 GLU A CA 1
ATOM 638 C C . GLU A 1 81 ? 16.807 1.719 -5.587 1.00 90.50 81 GLU A C 1
ATOM 640 O O . GLU A 1 81 ? 17.798 0.998 -5.485 1.00 90.50 81 GLU A O 1
ATOM 645 N N . LEU A 1 82 ? 15.739 1.566 -4.803 1.00 94.44 82 LEU A N 1
ATOM 646 C CA . LEU A 1 82 ? 15.687 0.628 -3.680 1.00 94.44 82 LEU A CA 1
ATOM 647 C C . LEU A 1 82 ? 14.979 -0.688 -4.018 1.00 94.44 82 LEU A C 1
ATOM 649 O O . LEU A 1 82 ? 15.070 -1.642 -3.246 1.00 94.44 82 LEU A O 1
ATOM 653 N N . SER A 1 83 ? 14.253 -0.745 -5.135 1.00 92.75 83 SER A N 1
ATOM 654 C CA . SER A 1 83 ? 13.418 -1.884 -5.498 1.00 92.75 83 SER A CA 1
ATOM 655 C C . SER A 1 83 ? 13.389 -2.112 -7.010 1.00 92.75 83 SER A C 1
ATOM 657 O O . SER A 1 83 ? 13.084 -1.188 -7.765 1.00 92.75 83 SER A O 1
ATOM 659 N N . PRO A 1 84 ? 13.583 -3.360 -7.480 1.00 90.94 84 PRO A N 1
ATOM 660 C CA . PRO A 1 84 ? 13.452 -3.696 -8.895 1.00 90.94 84 PRO A CA 1
ATOM 661 C C . PRO A 1 84 ? 11.992 -3.741 -9.376 1.00 90.94 84 PRO A C 1
ATOM 663 O O . PRO A 1 84 ? 11.744 -4.123 -10.513 1.00 90.94 84 PRO A O 1
ATOM 666 N N . TRP A 1 85 ? 11.015 -3.395 -8.531 1.00 88.94 85 TRP A N 1
ATOM 667 C CA . TRP A 1 85 ? 9.588 -3.534 -8.833 1.00 88.94 85 TRP A CA 1
ATOM 668 C C . TRP A 1 85 ? 9.177 -2.863 -10.152 1.00 88.94 85 TRP A C 1
ATOM 670 O O . TRP A 1 85 ? 8.569 -3.511 -11.000 1.00 88.94 85 TRP A O 1
ATOM 680 N N . SER A 1 86 ? 9.538 -1.591 -10.351 1.00 85.38 86 SER A N 1
ATOM 681 C CA . SER A 1 86 ? 9.192 -0.861 -11.581 1.00 85.38 86 SER A CA 1
ATOM 682 C C . SER A 1 86 ? 10.128 -1.208 -12.743 1.00 85.38 86 SER A C 1
ATOM 684 O O . SER A 1 86 ? 9.676 -1.439 -13.862 1.00 85.38 86 SER A O 1
ATOM 686 N N . SER A 1 87 ? 11.439 -1.303 -12.489 1.00 87.12 87 SER A N 1
ATOM 687 C CA . SER A 1 87 ? 12.429 -1.563 -13.544 1.00 87.12 87 SER A CA 1
ATOM 688 C C . SER A 1 87 ? 12.282 -2.951 -14.165 1.00 87.12 87 SER A C 1
ATOM 690 O O . SER A 1 87 ? 12.530 -3.108 -15.359 1.00 87.12 87 SER A O 1
ATOM 692 N N . PHE A 1 88 ? 11.816 -3.940 -13.400 1.00 91.38 88 PHE A N 1
ATOM 693 C CA . PHE A 1 88 ? 11.509 -5.268 -13.918 1.00 91.38 88 PHE A CA 1
ATOM 694 C C . PHE A 1 88 ? 10.464 -5.215 -15.040 1.00 91.38 88 PHE A C 1
ATOM 696 O O . PHE A 1 88 ? 10.691 -5.773 -16.113 1.00 91.38 88 PHE A O 1
ATOM 703 N N . GLY A 1 89 ? 9.352 -4.504 -14.817 1.00 90.44 89 GLY A N 1
ATOM 704 C CA . GLY A 1 89 ? 8.302 -4.333 -15.823 1.00 90.44 89 GLY A CA 1
ATOM 705 C C . GLY A 1 89 ? 8.814 -3.619 -17.074 1.00 90.44 89 GLY A C 1
ATOM 706 O O . GLY A 1 89 ? 8.573 -4.090 -18.184 1.00 90.44 89 GLY A O 1
ATOM 707 N N . HIS A 1 90 ? 9.591 -2.545 -16.898 1.00 89.75 90 HIS A N 1
ATOM 708 C CA . HIS A 1 90 ? 10.162 -1.783 -18.014 1.00 89.75 90 HIS A CA 1
ATOM 709 C C . HIS A 1 90 ? 11.096 -2.633 -18.879 1.00 89.75 90 HIS A C 1
ATOM 711 O O . HIS A 1 90 ? 10.982 -2.632 -20.100 1.00 89.75 90 HIS A O 1
ATOM 717 N N . VAL A 1 91 ? 12.011 -3.388 -18.264 1.00 93.44 91 VAL A N 1
ATOM 718 C CA . VAL A 1 91 ? 12.963 -4.227 -19.008 1.00 93.44 91 VAL A CA 1
ATOM 719 C C . VAL A 1 91 ? 12.239 -5.350 -19.750 1.00 93.44 91 VAL A C 1
ATOM 721 O O . VAL A 1 91 ? 12.561 -5.614 -20.907 1.00 93.44 91 VAL A O 1
ATOM 724 N N . ALA A 1 92 ? 11.241 -5.979 -19.122 1.00 94.62 92 ALA A N 1
ATOM 725 C CA . ALA A 1 92 ? 10.452 -7.029 -19.758 1.00 94.62 92 ALA A CA 1
ATOM 726 C C . ALA A 1 92 ? 9.646 -6.500 -20.959 1.00 94.62 92 ALA A C 1
ATOM 728 O O . ALA A 1 92 ? 9.698 -7.090 -22.038 1.00 94.62 92 ALA A O 1
ATOM 729 N N . ALA A 1 93 ? 8.947 -5.370 -20.794 1.00 91.69 93 ALA A N 1
ATOM 730 C CA . ALA A 1 93 ? 8.166 -4.750 -21.862 1.00 91.69 93 ALA A CA 1
ATOM 731 C C . ALA A 1 93 ? 9.059 -4.291 -23.022 1.00 91.69 93 ALA A C 1
ATOM 733 O O . ALA A 1 93 ? 8.795 -4.631 -24.174 1.00 91.69 93 ALA A O 1
ATOM 734 N N . ASN A 1 94 ? 10.161 -3.599 -22.720 1.00 92.12 94 ASN A N 1
ATOM 735 C CA . ASN A 1 94 ? 11.107 -3.138 -23.734 1.00 92.12 94 ASN A CA 1
ATOM 736 C C . ASN A 1 94 ? 11.738 -4.309 -24.496 1.00 92.12 94 ASN A C 1
ATOM 738 O O . ASN A 1 94 ? 11.917 -4.219 -25.708 1.00 92.12 94 ASN A O 1
ATOM 742 N N . GLY A 1 95 ? 12.038 -5.418 -23.812 1.00 94.25 95 GLY A N 1
ATOM 743 C CA . GLY A 1 95 ? 12.533 -6.640 -24.445 1.00 94.25 95 GLY A CA 1
ATOM 744 C C . GLY A 1 95 ? 11.542 -7.219 -25.456 1.00 94.25 95 GLY A C 1
ATOM 745 O O . GLY A 1 95 ? 11.918 -7.462 -26.599 1.00 94.25 95 GLY A O 1
ATOM 746 N N . ALA A 1 96 ? 10.272 -7.367 -25.069 1.00 93.19 96 ALA A N 1
ATOM 747 C CA . ALA A 1 96 ? 9.224 -7.883 -25.953 1.00 93.19 96 ALA A CA 1
ATOM 748 C C . ALA A 1 96 ? 8.951 -6.956 -27.151 1.00 93.19 96 ALA A C 1
ATOM 750 O O . ALA A 1 96 ? 8.774 -7.418 -28.277 1.00 93.19 96 ALA A O 1
ATOM 751 N N . ILE A 1 97 ? 8.959 -5.639 -26.922 1.00 91.25 97 ILE A N 1
ATOM 752 C CA . ILE A 1 97 ? 8.824 -4.631 -27.978 1.00 91.25 97 ILE A CA 1
ATOM 753 C C . ILE A 1 97 ? 9.972 -4.771 -28.988 1.00 91.25 97 ILE A C 1
ATOM 755 O O . ILE A 1 97 ? 9.723 -4.874 -30.190 1.00 91.25 97 ILE A O 1
ATOM 759 N N . LEU A 1 98 ? 11.219 -4.842 -28.512 1.00 91.81 98 LEU A N 1
ATOM 760 C CA . LEU A 1 98 ? 12.392 -5.021 -29.370 1.00 91.81 98 LEU A CA 1
ATOM 761 C C . LEU A 1 98 ? 12.327 -6.328 -30.163 1.00 91.81 98 LEU A C 1
ATOM 763 O O . LEU A 1 98 ? 12.586 -6.316 -31.362 1.00 91.81 98 LEU A O 1
ATOM 767 N N . GLU A 1 99 ? 11.957 -7.434 -29.520 1.00 91.69 99 GLU A N 1
ATOM 768 C CA . GLU A 1 99 ? 11.814 -8.732 -30.183 1.00 91.69 99 GLU A CA 1
ATOM 769 C C . GLU A 1 99 ? 10.775 -8.678 -31.309 1.00 91.69 99 GLU A C 1
ATOM 771 O O . GLU A 1 99 ? 11.061 -9.108 -32.426 1.00 91.69 99 GLU A O 1
ATOM 776 N N . SER A 1 100 ? 9.624 -8.041 -31.066 1.00 88.94 100 SER A N 1
ATOM 777 C CA . SER A 1 100 ? 8.584 -7.874 -32.087 1.00 88.94 100 SER A CA 1
ATOM 778 C C . SER A 1 100 ? 9.068 -7.077 -33.306 1.00 88.94 100 SER A C 1
ATOM 780 O O . SER A 1 100 ? 8.741 -7.4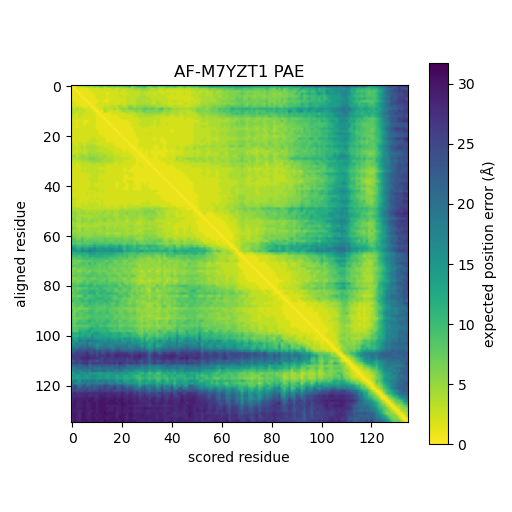14 -34.444 1.00 88.94 100 SER A O 1
ATOM 782 N N . PHE A 1 101 ? 9.906 -6.055 -33.095 1.00 86.69 101 PHE A N 1
ATOM 783 C CA . PHE A 1 101 ? 10.484 -5.280 -34.194 1.00 86.69 101 PHE A CA 1
ATOM 784 C C . PHE A 1 101 ? 11.547 -6.057 -34.957 1.00 86.69 101 PHE A C 1
ATOM 786 O O . PHE A 1 101 ? 11.624 -5.943 -36.180 1.00 86.69 101 PHE A O 1
ATOM 793 N N . LEU A 1 102 ? 12.352 -6.860 -34.261 1.00 87.81 102 LEU A N 1
ATOM 794 C CA . LEU A 1 102 ? 13.343 -7.720 -34.900 1.00 87.81 102 LEU A CA 1
ATOM 795 C C . LEU A 1 102 ? 12.670 -8.792 -35.769 1.00 87.81 102 LEU A C 1
ATOM 797 O O . LEU A 1 102 ? 13.120 -9.029 -36.889 1.00 87.81 102 LEU A O 1
ATOM 801 N N . GLU A 1 103 ? 11.571 -9.388 -35.304 1.00 86.31 103 GLU A N 1
ATOM 802 C CA . GLU A 1 103 ? 10.795 -10.363 -36.080 1.00 86.31 103 GLU A CA 1
ATOM 803 C C . GLU A 1 103 ? 10.112 -9.715 -37.298 1.00 86.31 103 GLU A C 1
ATOM 805 O O . GLU A 1 103 ? 10.193 -10.239 -38.412 1.00 86.31 103 GLU A O 1
ATOM 810 N N . ALA A 1 104 ? 9.519 -8.528 -37.132 1.00 82.81 104 ALA A N 1
ATOM 811 C CA . ALA A 1 104 ? 8.901 -7.787 -38.233 1.00 82.81 104 ALA A CA 1
ATOM 812 C C . ALA A 1 104 ? 9.918 -7.339 -39.303 1.00 82.81 104 ALA A C 1
ATOM 814 O O . ALA A 1 104 ? 9.633 -7.407 -40.504 1.00 82.81 104 ALA A O 1
ATOM 815 N N . ALA A 1 105 ? 11.120 -6.932 -38.883 1.00 80.38 105 ALA A N 1
ATOM 816 C CA . ALA A 1 105 ? 12.222 -6.590 -39.781 1.00 80.38 105 ALA A CA 1
ATOM 817 C C . ALA A 1 105 ? 12.807 -7.823 -40.491 1.00 80.38 105 ALA A C 1
ATOM 819 O O . ALA A 1 105 ? 13.231 -7.733 -41.640 1.00 80.38 105 ALA A O 1
ATOM 820 N N . ALA A 1 106 ? 12.804 -8.993 -39.845 1.00 81.62 106 ALA A N 1
ATOM 821 C CA . ALA A 1 106 ? 13.177 -10.247 -40.499 1.00 81.62 106 ALA A CA 1
ATOM 822 C C . ALA A 1 106 ? 12.142 -10.687 -41.555 1.00 81.62 106 ALA A C 1
ATOM 824 O O . ALA A 1 106 ? 12.503 -11.346 -42.531 1.00 81.62 106 ALA A O 1
ATOM 825 N N . ALA A 1 107 ? 10.869 -10.312 -41.384 1.00 80.00 107 ALA A N 1
ATOM 826 C CA . ALA A 1 107 ? 9.771 -10.672 -42.281 1.00 80.00 107 ALA A CA 1
ATOM 827 C C . ALA A 1 107 ? 9.526 -9.675 -43.436 1.00 80.00 107 ALA A C 1
ATOM 829 O O . ALA A 1 107 ? 8.891 -10.043 -44.425 1.00 80.00 107 ALA A O 1
ATOM 830 N N . SER A 1 108 ? 10.001 -8.427 -43.342 1.00 71.94 108 SER A N 1
ATOM 831 C CA . SER A 1 108 ? 9.761 -7.382 -44.351 1.00 71.94 108 SER A CA 1
ATOM 832 C C . SER A 1 108 ? 10.981 -6.474 -44.559 1.00 71.94 108 SER A C 1
ATOM 834 O O . SER A 1 108 ? 11.621 -6.061 -43.601 1.00 71.94 108 SER A O 1
ATOM 836 N N . SER A 1 109 ? 11.317 -6.146 -45.817 1.00 66.12 109 SER A N 1
ATOM 837 C CA . SER A 1 109 ? 12.473 -5.290 -46.154 1.00 66.12 109 SER A CA 1
ATOM 838 C C . SER A 1 109 ? 12.160 -3.789 -46.167 1.00 66.12 109 SER A C 1
ATOM 840 O O . SER A 1 109 ? 13.019 -2.996 -46.555 1.00 66.12 109 SER A O 1
ATOM 842 N N . GLU A 1 110 ? 10.930 -3.392 -45.830 1.00 68.44 110 GLU A N 1
ATOM 843 C CA . GLU A 1 110 ? 10.518 -1.988 -45.804 1.00 68.44 110 GLU A CA 1
ATOM 844 C C . GLU A 1 110 ? 10.612 -1.411 -44.384 1.00 68.44 110 GLU A C 1
ATOM 846 O O . GLU A 1 110 ? 10.260 -2.091 -43.418 1.00 68.44 110 GLU A O 1
ATOM 851 N N . PRO A 1 111 ? 11.066 -0.154 -44.231 1.00 62.62 111 PRO A N 1
ATOM 852 C CA . PRO A 1 111 ? 11.112 0.502 -42.933 1.00 62.62 111 PRO A CA 1
ATOM 853 C C . PRO A 1 111 ? 9.692 0.687 -42.382 1.00 62.62 111 PRO A C 1
ATOM 855 O O . PRO A 1 111 ? 8.877 1.409 -42.956 1.00 62.62 111 PRO A O 1
ATOM 858 N N . GLN A 1 112 ? 9.399 0.043 -41.252 1.00 66.62 112 GLN A N 1
ATOM 859 C CA . GLN A 1 112 ? 8.109 0.164 -40.580 1.00 66.62 112 GLN A CA 1
ATOM 860 C C . GLN A 1 112 ? 8.095 1.358 -39.618 1.00 66.62 112 GLN A C 1
ATOM 862 O O . GLN A 1 112 ? 8.994 1.537 -38.799 1.00 66.62 112 GLN A O 1
ATOM 867 N N . SER A 1 113 ? 7.043 2.171 -39.719 1.00 75.38 113 SER A N 1
ATOM 868 C CA . SER A 1 113 ? 6.719 3.208 -38.738 1.00 75.38 113 SER A CA 1
ATOM 869 C C . SER A 1 113 ? 6.151 2.559 -37.477 1.00 75.38 113 SER A C 1
ATOM 871 O O . SER A 1 113 ? 5.202 1.779 -37.556 1.00 75.38 113 SER A O 1
ATOM 873 N N . VAL A 1 114 ? 6.716 2.900 -36.320 1.00 72.25 114 VAL A N 1
ATOM 874 C CA . VAL A 1 114 ? 6.299 2.385 -35.013 1.00 72.25 114 VAL A CA 1
ATOM 875 C C . VAL A 1 114 ? 5.772 3.533 -34.159 1.00 72.25 114 VAL A C 1
ATOM 877 O O . VAL A 1 114 ? 6.470 4.521 -33.944 1.00 72.25 114 VAL A O 1
ATOM 880 N N . GLY A 1 115 ? 4.563 3.372 -33.619 1.00 80.50 115 GLY A N 1
ATOM 881 C CA . GLY A 1 115 ? 4.008 4.247 -32.586 1.00 80.50 115 GLY A CA 1
ATOM 882 C C . GLY A 1 115 ? 3.842 3.493 -31.270 1.00 80.50 115 GLY A C 1
ATOM 883 O O . GLY A 1 115 ? 3.039 2.565 -31.196 1.00 80.50 115 GLY A O 1
ATOM 884 N N . VAL A 1 116 ? 4.575 3.897 -30.231 1.00 79.81 116 VAL A N 1
ATOM 885 C CA . 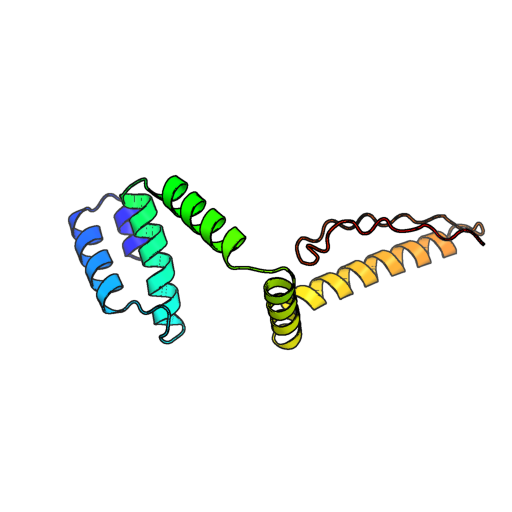VAL A 1 116 ? 4.400 3.379 -28.866 1.00 79.81 116 VAL A CA 1
ATOM 886 C C . VAL A 1 116 ? 3.477 4.331 -28.110 1.00 79.81 116 VAL A C 1
ATOM 888 O O . VAL A 1 116 ? 3.750 5.525 -28.045 1.00 79.81 116 VAL A O 1
ATOM 891 N N . HIS A 1 117 ? 2.378 3.808 -27.565 1.00 83.88 117 HIS A N 1
ATOM 892 C CA . HIS A 1 117 ? 1.488 4.557 -26.678 1.00 83.88 117 HIS A CA 1
ATOM 893 C C . HIS A 1 117 ? 1.775 4.124 -25.245 1.00 83.88 117 HIS A C 1
ATOM 895 O O . HIS A 1 117 ? 1.509 2.976 -24.888 1.00 83.88 117 HIS A O 1
ATOM 901 N N . ASP A 1 118 ? 2.340 5.032 -24.458 1.00 80.31 118 ASP A N 1
ATOM 902 C CA . ASP A 1 118 ? 2.637 4.799 -23.050 1.00 80.31 118 ASP A CA 1
ATOM 903 C C . ASP A 1 118 ? 1.454 5.257 -22.179 1.00 80.31 118 ASP A C 1
ATOM 905 O O . ASP A 1 118 ? 0.850 6.301 -22.430 1.00 80.31 118 ASP A O 1
ATOM 909 N N . ALA A 1 119 ? 1.087 4.437 -21.197 1.00 78.75 119 ALA A N 1
ATOM 910 C CA . ALA A 1 119 ? 0.024 4.708 -20.232 1.00 78.75 119 ALA A CA 1
ATOM 911 C C . ALA A 1 119 ? 0.520 4.432 -18.803 1.00 78.75 119 ALA A C 1
ATOM 913 O O . ALA A 1 119 ? -0.190 3.832 -17.992 1.00 78.75 119 ALA A O 1
ATOM 914 N N . ASP A 1 120 ? 1.766 4.803 -18.512 1.00 71.06 120 ASP A N 1
ATOM 915 C CA . ASP A 1 120 ? 2.350 4.698 -17.184 1.00 71.06 120 ASP A CA 1
ATOM 916 C C . ASP A 1 120 ? 1.874 5.836 -16.269 1.00 71.06 120 ASP A C 1
ATOM 918 O O . ASP A 1 120 ? 1.869 7.013 -16.622 1.00 71.06 120 ASP A O 1
ATOM 922 N N . ALA A 1 121 ? 1.486 5.466 -15.049 1.00 65.62 121 ALA A N 1
ATOM 923 C CA . ALA A 1 121 ? 1.112 6.401 -13.991 1.00 65.62 121 ALA A CA 1
ATOM 924 C C . ALA A 1 121 ? 2.333 6.914 -13.200 1.00 65.62 121 ALA A C 1
ATOM 926 O O . ALA A 1 121 ? 2.180 7.723 -12.285 1.00 65.62 121 ALA A O 1
ATOM 927 N N . SER A 1 122 ? 3.540 6.414 -13.496 1.00 57.62 122 SER A N 1
ATOM 928 C CA . SER A 1 122 ? 4.771 6.790 -12.788 1.00 57.62 122 SER A CA 1
ATOM 929 C C . SER A 1 122 ? 5.393 8.094 -13.298 1.00 57.62 122 SER A C 1
ATOM 931 O O . SER A 1 122 ? 6.219 8.677 -12.590 1.00 57.62 122 SER A O 1
ATOM 933 N N . ASP A 1 123 ? 4.983 8.565 -14.478 1.00 51.12 123 ASP A N 1
ATOM 934 C CA . ASP A 1 123 ? 5.411 9.831 -15.072 1.00 51.12 123 ASP A CA 1
ATOM 935 C C . ASP A 1 123 ? 4.210 10.780 -15.201 1.00 51.12 123 ASP A C 1
ATOM 937 O O . ASP A 1 123 ? 3.695 11.033 -16.283 1.00 51.12 123 ASP A O 1
ATOM 941 N N . GLU A 1 124 ? 3.736 11.346 -14.084 1.00 42.97 124 GLU A N 1
ATOM 942 C CA . GLU A 1 124 ? 2.815 12.497 -14.136 1.00 42.97 124 GLU A CA 1
ATOM 943 C C . GLU A 1 124 ? 3.568 13.791 -14.508 1.00 42.97 124 GLU A C 1
ATOM 945 O O . GLU A 1 124 ? 3.498 14.814 -13.823 1.00 42.97 124 GLU A O 1
ATOM 950 N N . GLY A 1 125 ? 4.356 13.732 -15.582 1.00 39.69 125 GLY A N 1
ATOM 951 C CA . GLY A 1 125 ? 4.931 14.887 -16.251 1.00 39.69 125 GLY A CA 1
ATOM 952 C C . GLY A 1 125 ? 3.865 15.518 -17.135 1.00 39.69 125 GLY A C 1
ATOM 953 O O . GLY A 1 125 ? 3.486 14.951 -18.155 1.00 39.69 125 GLY A O 1
ATOM 954 N N . GLY A 1 126 ? 3.359 16.684 -16.726 1.00 37.28 126 GLY A N 1
ATOM 955 C CA . GLY A 1 126 ? 2.414 17.464 -17.521 1.00 37.28 126 GLY A CA 1
ATOM 956 C C . GLY A 1 126 ? 2.896 17.674 -18.959 1.00 37.28 126 GLY A C 1
ATOM 957 O O . GLY A 1 126 ? 4.084 17.901 -19.176 1.00 37.28 126 GLY A O 1
ATOM 958 N N . ASP A 1 127 ? 1.950 17.585 -19.899 1.00 36.44 127 ASP A N 1
ATOM 959 C CA . ASP A 1 127 ? 2.052 17.960 -21.314 1.00 36.44 127 ASP A CA 1
ATOM 960 C C . ASP A 1 127 ? 3.464 17.855 -21.905 1.00 36.44 127 ASP A C 1
ATOM 962 O O . ASP A 1 127 ? 4.130 18.853 -22.187 1.00 36.44 127 ASP A O 1
ATOM 966 N N . THR A 1 128 ? 3.916 16.629 -22.163 1.00 36.12 128 THR A N 1
ATOM 967 C CA . THR A 1 128 ? 4.910 16.431 -23.216 1.00 36.12 128 THR A CA 1
ATOM 968 C C . THR A 1 128 ? 4.167 16.333 -24.539 1.00 36.12 128 THR A C 1
ATOM 970 O O . THR A 1 128 ? 3.804 15.267 -25.031 1.00 36.12 128 THR A O 1
ATOM 973 N N . GLU A 1 129 ? 3.936 17.504 -25.130 1.00 32.00 129 GLU A N 1
ATOM 974 C CA . GLU A 1 129 ? 3.853 17.632 -26.576 1.00 32.00 129 GLU A CA 1
ATOM 975 C C . GLU A 1 129 ? 5.162 17.044 -27.124 1.00 32.00 129 GLU A C 1
ATOM 977 O O . GLU A 1 129 ? 6.213 17.688 -27.144 1.00 32.00 129 GLU A O 1
ATOM 982 N N . ALA A 1 130 ? 5.127 15.753 -27.456 1.00 33.19 130 ALA A N 1
ATOM 983 C CA . ALA A 1 130 ? 6.187 15.082 -28.175 1.00 33.19 130 ALA A CA 1
ATOM 984 C C . ALA A 1 130 ? 6.243 15.739 -29.554 1.00 33.19 130 ALA A C 1
ATOM 986 O O . ALA A 1 130 ? 5.551 15.335 -30.490 1.00 33.19 130 ALA A O 1
ATOM 987 N N . ALA A 1 131 ? 7.034 16.810 -29.637 1.00 33.59 131 ALA A N 1
ATOM 988 C CA . ALA A 1 131 ? 7.472 17.418 -30.871 1.00 33.59 131 ALA A CA 1
ATOM 989 C C . ALA A 1 131 ? 8.154 16.320 -31.685 1.00 33.59 131 ALA A C 1
ATOM 991 O O . ALA A 1 131 ? 9.308 15.945 -31.476 1.00 33.59 131 ALA A O 1
ATOM 992 N N . PHE A 1 132 ? 7.343 15.754 -32.566 1.00 32.47 132 PHE A N 1
ATOM 993 C CA . PHE A 1 132 ? 7.717 14.820 -33.594 1.00 32.47 132 PHE A CA 1
ATOM 994 C C . PHE A 1 132 ? 8.875 15.434 -34.380 1.00 32.47 132 PHE A C 1
ATOM 996 O O . PHE A 1 132 ? 8.779 16.560 -34.872 1.00 32.47 132 PHE A O 1
ATOM 1003 N N . LEU A 1 133 ? 9.962 14.674 -34.488 1.00 31.75 133 LEU A N 1
ATOM 1004 C CA . LEU A 1 133 ? 11.036 14.900 -35.444 1.00 31.75 133 LEU A CA 1
ATOM 1005 C C . LEU A 1 133 ? 10.458 15.315 -36.803 1.00 31.75 133 LEU A C 1
ATOM 1007 O O . LEU A 1 133 ? 9.725 14.551 -37.439 1.00 31.75 133 LEU A O 1
ATOM 1011 N N . LYS A 1 134 ? 10.849 16.496 -37.276 1.00 27.62 134 LYS A N 1
ATOM 1012 C CA . LYS A 1 134 ? 10.912 16.769 -38.706 1.00 27.62 134 LYS A CA 1
ATOM 1013 C C . LYS A 1 134 ? 12.133 17.634 -39.008 1.00 27.62 134 LYS A C 1
ATOM 1015 O O . LYS A 1 134 ? 12.195 18.775 -38.563 1.00 27.62 134 LYS A O 1
ATOM 1020 N N . GLU A 1 135 ? 13.009 17.007 -39.794 1.00 32.06 135 GLU A N 1
ATOM 1021 C CA . GLU A 1 135 ? 14.311 17.425 -40.349 1.00 32.06 135 GLU A CA 1
ATOM 1022 C C . GLU A 1 135 ? 15.522 17.451 -39.410 1.00 32.06 135 GLU A C 1
ATOM 1024 O O . GLU A 1 135 ? 15.610 18.310 -38.509 1.00 32.06 135 GLU A O 1
#

Foldseek 3Di:
DVLVVCVVVVVPVSVVVVLVVLVVQADCPDDPVNVVSPVVSVVSVCVVVVVVVVVVVVVVVVCVVVDDPVNLLVVLVVCVVVDCVVVVVVVVVVVVVVVVVVVVVVVDVDDDDDDDDDDDPSDPPPDPPVPDDDD

Radius of gyration: 23.62 Å; Cα contacts (8 Å, |Δi|>4): 57; chains: 1; bounding box: 38×33×68 Å

pLDDT: mean 83.88, std 17.57, range [27.62, 97.62]